Protein AF-A0A9X1T9V5-F1 (afdb_monomer_lite)

pLDDT: mean 86.0, std 19.05, range [34.53, 98.38]

Organism: NCBI:txid2906443

Secondary st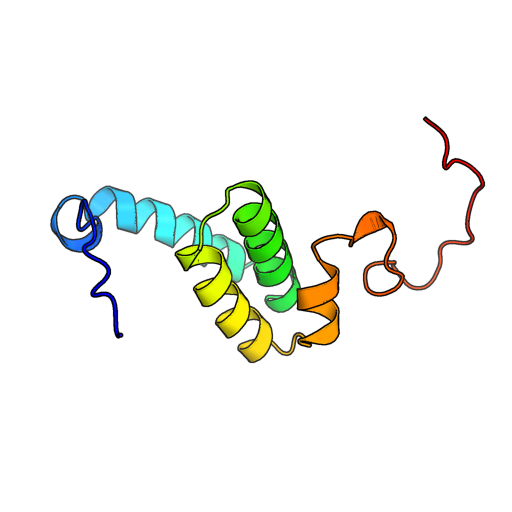ructure (DSSP, 8-state):
-------S--HHHH-HHHHHHHHHHHHHHHTSSS-HHHHHHHHHHHHHHTT-HHHHHHHHHHHHHTT--HHHHHHGGGTTT-GGGSPS-----S----

Foldseek 3Di:
DPDPDDDPDDCVVPPVPVVVVVVVVVVVVVVDPDQQLVVLLVQLLVCVVVVPPVSVVVSVVSNVVSPDDPVQSVCSVVLVPDPVNDDPDDDDDDDDDD

Radius of gyration: 17.12 Å; chains: 1; bounding box: 34×37×48 Å

Sequence (98 aa):
MNKVIKHRLDVWEEEPVYWELVSAIDKRLYQSTLPKSLIELIKIRVSQINKCAYCIDYHTQDALRHGETPRRIFALSAWQESPLFRKVNVQRCKWQKK

InterPro domains:
  IPR003779 Alkyl hydroperoxide reductase AhpD/CMD-like [PF02627] (27-83)
  IPR004675 Alkylhydroperoxidase AhpD core [TIGR00778] (33-81)
  IPR029032 AhpD-like [G3DSA:1.20.1290.10] (5-89)
  IPR029032 AhpD-like [SSF69118] (10-86)

Structure (mmCIF, N/CA/C/O backbone):
data_AF-A0A9X1T9V5-F1
#
_entry.id   AF-A0A9X1T9V5-F1
#
loop_
_atom_site.group_PDB
_atom_site.id
_atom_site.type_symbol
_atom_site.label_atom_id
_atom_site.label_alt_id
_atom_site.label_comp_id
_atom_site.label_asym_id
_atom_site.label_entity_id
_atom_site.label_seq_id
_atom_site.pdbx_PDB_ins_code
_atom_site.Cartn_x
_atom_site.Cartn_y
_atom_site.Cartn_z
_atom_site.occupancy
_atom_site.B_iso_or_equiv
_atom_site.auth_seq_id
_atom_site.auth_comp_id
_atom_site.auth_asym_id
_atom_site.auth_atom_id
_atom_site.pdbx_PDB_model_num
ATOM 1 N N . MET A 1 1 ? -14.963 -4.094 -23.103 1.00 41.78 1 MET A N 1
ATOM 2 C CA . MET A 1 1 ? -13.759 -3.704 -23.871 1.00 41.78 1 MET A CA 1
ATOM 3 C C . MET A 1 1 ? -12.545 -3.898 -22.978 1.00 41.78 1 MET A C 1
ATOM 5 O O . MET A 1 1 ? -12.331 -3.083 -22.091 1.00 41.78 1 MET A O 1
ATOM 9 N N . ASN A 1 2 ? -11.785 -4.979 -23.169 1.00 50.88 2 ASN A N 1
ATOM 10 C CA . ASN A 1 2 ? -10.528 -5.181 -22.446 1.00 50.88 2 ASN A CA 1
ATOM 11 C C . ASN A 1 2 ? -9.452 -4.353 -23.142 1.00 50.88 2 ASN A C 1
ATOM 13 O O . ASN A 1 2 ? -8.953 -4.724 -24.202 1.00 50.88 2 ASN A O 1
ATOM 17 N N . LYS A 1 3 ? -9.158 -3.178 -22.585 1.00 60.50 3 LYS A N 1
ATOM 18 C CA . LYS A 1 3 ? -8.077 -2.332 -23.076 1.00 60.50 3 LYS A CA 1
ATOM 19 C C . LYS A 1 3 ? -6.765 -3.014 -22.694 1.00 60.50 3 LYS A C 1
ATOM 21 O O . LYS A 1 3 ? -6.455 -3.108 -21.511 1.00 60.50 3 LYS A O 1
ATOM 26 N N . VAL A 1 4 ? -6.026 -3.515 -23.681 1.00 66.50 4 VAL A N 1
ATOM 27 C CA . VAL A 1 4 ? -4.681 -4.058 -23.456 1.00 66.50 4 VAL A CA 1
ATOM 28 C C . VAL A 1 4 ? -3.807 -2.904 -22.968 1.00 66.50 4 VAL A C 1
ATOM 30 O O . VAL A 1 4 ? -3.577 -1.939 -23.701 1.00 66.50 4 VAL A O 1
ATOM 33 N N . ILE A 1 5 ? -3.387 -2.951 -21.703 1.00 73.19 5 ILE A N 1
ATOM 34 C CA . ILE A 1 5 ? -2.454 -1.970 -21.152 1.00 73.19 5 ILE A CA 1
ATOM 35 C C . ILE A 1 5 ? -1.081 -2.299 -21.730 1.00 73.19 5 ILE A C 1
ATOM 37 O O . ILE A 1 5 ? -0.455 -3.282 -21.353 1.00 73.19 5 ILE A O 1
ATOM 41 N N . LYS A 1 6 ? -0.629 -1.483 -22.683 1.00 80.94 6 LYS A N 1
ATOM 42 C CA . LYS A 1 6 ? 0.733 -1.562 -23.205 1.00 80.94 6 LYS A CA 1
ATOM 43 C C . LYS A 1 6 ? 1.663 -0.809 -22.254 1.00 80.94 6 LYS A C 1
ATOM 45 O O . LYS A 1 6 ? 1.549 0.414 -22.127 1.00 80.94 6 LYS A O 1
ATOM 50 N N . HIS A 1 7 ? 2.558 -1.531 -21.584 1.00 86.69 7 HIS A N 1
ATOM 51 C CA . HIS A 1 7 ? 3.636 -0.930 -20.800 1.00 86.69 7 HIS A CA 1
ATOM 52 C C . HIS A 1 7 ? 4.590 -0.163 -21.733 1.00 86.69 7 HIS A C 1
ATOM 54 O O . HIS A 1 7 ? 4.778 -0.544 -22.888 1.00 86.69 7 HIS A O 1
ATOM 60 N N . ARG A 1 8 ? 5.126 0.973 -21.267 1.00 91.44 8 ARG A N 1
ATOM 61 C CA . ARG A 1 8 ? 6.047 1.809 -22.064 1.00 91.44 8 ARG A CA 1
ATOM 62 C C . ARG A 1 8 ? 7.487 1.293 -22.051 1.00 91.44 8 ARG A C 1
ATOM 64 O O . ARG A 1 8 ? 8.224 1.612 -22.970 1.00 91.44 8 ARG A O 1
ATOM 71 N N . LEU A 1 9 ? 7.841 0.575 -20.992 1.00 88.81 9 LEU A N 1
ATOM 72 C CA . LEU A 1 9 ? 9.153 0.027 -20.681 1.00 88.81 9 LEU A CA 1
ATOM 73 C C . LEU A 1 9 ? 8.909 -1.242 -19.864 1.00 88.81 9 LEU A C 1
ATOM 75 O O . LEU A 1 9 ? 8.096 -1.198 -18.930 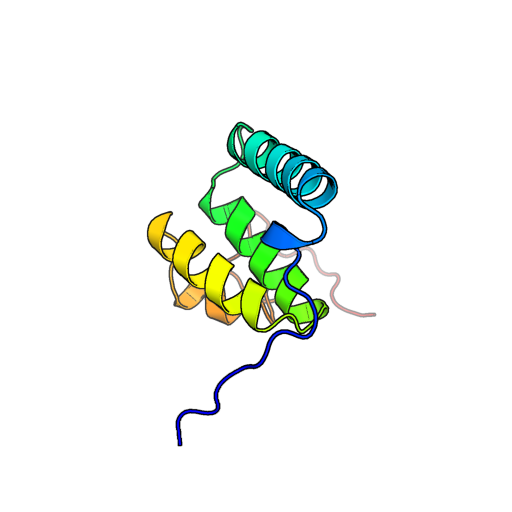1.00 88.81 9 LEU A O 1
ATOM 79 N N . ASP A 1 10 ? 9.588 -2.330 -20.209 1.00 88.25 10 ASP A N 1
ATOM 80 C CA . ASP A 1 10 ? 9.660 -3.509 -19.354 1.00 88.25 10 ASP A CA 1
ATOM 81 C C . ASP A 1 10 ? 10.911 -3.406 -18.475 1.00 88.25 10 ASP A C 1
ATOM 83 O O . ASP A 1 10 ? 12.023 -3.714 -18.888 1.00 88.25 10 ASP A O 1
ATOM 87 N N . VAL A 1 11 ? 10.733 -2.923 -17.244 1.00 86.94 11 VAL A N 1
ATOM 88 C CA . VAL A 1 11 ? 11.851 -2.707 -16.310 1.00 86.94 11 VAL A CA 1
ATOM 89 C C . VAL A 1 11 ? 12.510 -4.031 -15.897 1.00 86.94 11 VAL A C 1
ATOM 91 O O . VAL A 1 11 ? 13.667 -4.032 -15.490 1.00 86.94 11 VAL A O 1
ATOM 94 N N . TRP A 1 12 ? 11.799 -5.155 -16.000 1.00 85.81 12 TRP A N 1
ATOM 95 C CA . TRP A 1 12 ? 12.298 -6.470 -15.599 1.00 85.81 12 TRP A CA 1
ATOM 96 C C . TRP A 1 12 ? 13.308 -7.010 -16.605 1.00 85.81 12 TRP A C 1
ATOM 98 O O . TRP A 1 12 ? 14.319 -7.587 -16.211 1.00 85.81 12 TRP A O 1
ATOM 108 N N . GLU A 1 13 ? 1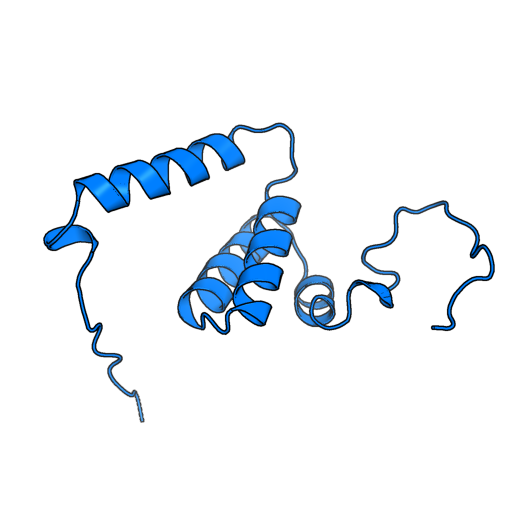3.025 -6.813 -17.892 1.00 89.50 13 GLU A N 1
ATOM 109 C CA . GLU A 1 13 ? 13.890 -7.248 -18.986 1.00 89.50 13 GLU A CA 1
ATOM 110 C C . GLU A 1 13 ? 14.972 -6.215 -19.311 1.00 89.50 13 GLU A C 1
ATOM 112 O O . GLU A 1 13 ? 16.130 -6.580 -19.509 1.00 89.50 13 GLU A O 1
ATOM 117 N N . GLU A 1 14 ? 14.612 -4.931 -19.355 1.00 92.00 14 GLU A N 1
ATOM 118 C CA . GLU A 1 14 ? 15.516 -3.878 -19.826 1.00 92.00 14 GLU A CA 1
ATOM 119 C C . GLU A 1 14 ? 16.460 -3.369 -18.726 1.00 92.00 14 GLU A C 1
ATOM 121 O O . GLU A 1 14 ? 17.591 -2.996 -19.024 1.00 92.00 14 GLU A O 1
ATOM 126 N N . GLU A 1 15 ? 16.036 -3.375 -17.455 1.00 92.44 15 GLU A N 1
ATOM 127 C CA . GLU A 1 15 ? 16.774 -2.749 -16.343 1.00 92.44 15 GLU A CA 1
ATOM 128 C C . GLU A 1 15 ? 16.792 -3.610 -15.054 1.00 92.44 15 GLU A C 1
ATOM 130 O O . GLU A 1 15 ? 16.412 -3.148 -13.965 1.00 92.44 15 GLU A O 1
ATOM 135 N N . PRO A 1 16 ? 17.270 -4.871 -15.122 1.00 93.56 16 PRO A N 1
ATOM 136 C CA . PRO A 1 16 ? 17.139 -5.844 -14.033 1.00 93.56 16 PRO A CA 1
ATOM 137 C C . PRO A 1 16 ? 17.841 -5.417 -12.736 1.00 93.56 16 PRO A C 1
ATOM 139 O O . PRO A 1 16 ? 17.325 -5.650 -11.644 1.00 93.56 16 PRO A O 1
ATOM 142 N N . VAL A 1 17 ? 18.981 -4.724 -12.831 1.00 94.31 17 VAL A N 1
ATOM 143 C CA . VAL A 1 17 ? 19.739 -4.258 -11.655 1.00 94.31 17 VAL A CA 1
ATOM 144 C C . VAL A 1 17 ? 18.924 -3.260 -10.831 1.00 94.31 17 VAL A C 1
ATOM 146 O O . VAL A 1 17 ? 18.886 -3.336 -9.602 1.00 94.31 17 VAL A O 1
ATOM 149 N N . TYR A 1 18 ? 18.235 -2.325 -11.487 1.00 91.94 18 TYR A N 1
ATOM 150 C CA . TYR A 1 18 ? 17.396 -1.354 -10.785 1.00 91.94 18 TYR A CA 1
ATOM 151 C C . TYR A 1 18 ? 16.195 -2.031 -10.132 1.00 91.94 18 TYR A C 1
ATOM 153 O O . TYR A 1 18 ? 15.842 -1.697 -8.996 1.00 91.94 18 TYR A O 1
ATOM 161 N N . TRP A 1 19 ? 15.601 -3.012 -10.812 1.00 92.12 19 TRP A N 1
ATOM 162 C CA . TRP A 1 19 ? 14.519 -3.799 -10.240 1.00 92.12 19 TRP A CA 1
ATOM 163 C C . TRP A 1 19 ? 14.953 -4.570 -8.982 1.00 92.12 19 TRP A C 1
ATOM 165 O O . TRP A 1 19 ? 14.241 -4.560 -7.971 1.00 92.12 19 TRP A O 1
ATOM 175 N N . GLU A 1 20 ? 16.133 -5.191 -9.002 1.00 93.31 20 GLU A N 1
ATOM 176 C CA . GLU A 1 20 ? 16.690 -5.900 -7.846 1.00 93.31 20 GLU A CA 1
ATOM 177 C C . GLU A 1 20 ? 16.875 -4.974 -6.640 1.00 93.31 20 GLU A C 1
ATOM 179 O O . GLU A 1 20 ? 16.480 -5.321 -5.523 1.00 93.31 20 GLU A O 1
ATOM 184 N N . LEU A 1 21 ? 17.414 -3.772 -6.857 1.00 94.94 21 LEU A N 1
ATOM 185 C CA . LEU A 1 21 ? 17.622 -2.789 -5.792 1.00 94.94 21 LEU A CA 1
ATOM 186 C C . LEU A 1 21 ? 16.298 -2.338 -5.163 1.00 94.94 21 LEU A C 1
ATOM 188 O O . LEU A 1 21 ? 16.170 -2.312 -3.936 1.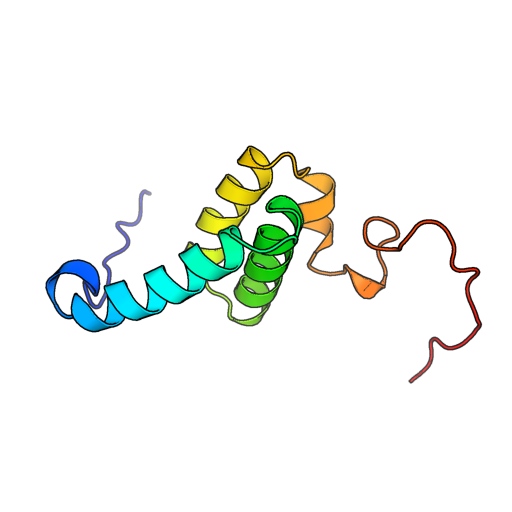00 94.94 21 LEU A O 1
ATOM 192 N N . VAL A 1 22 ? 15.293 -2.026 -5.986 1.00 92.19 22 VAL A N 1
ATOM 193 C CA . VAL A 1 22 ? 13.961 -1.630 -5.498 1.00 92.19 22 VAL A CA 1
ATOM 194 C C . VAL A 1 22 ? 13.293 -2.783 -4.741 1.00 92.19 22 VAL A C 1
ATOM 196 O O . VAL A 1 22 ? 12.756 -2.581 -3.648 1.00 92.19 22 VAL A O 1
ATOM 199 N N . SER A 1 23 ? 13.396 -4.007 -5.258 1.00 92.31 23 SER A N 1
ATOM 200 C CA . SER A 1 23 ? 12.870 -5.212 -4.605 1.00 92.31 23 SER A CA 1
ATOM 201 C C . SER A 1 23 ? 13.549 -5.506 -3.272 1.00 92.31 23 SER A C 1
ATOM 203 O O . SER A 1 23 ? 12.899 -5.943 -2.320 1.00 92.31 23 SER A O 1
ATOM 205 N N . ALA A 1 24 ? 14.856 -5.262 -3.169 1.00 95.94 24 ALA A N 1
ATOM 206 C CA . ALA A 1 24 ? 15.604 -5.467 -1.936 1.00 95.94 24 ALA A CA 1
ATOM 207 C C . ALA A 1 24 ? 15.128 -4.529 -0.818 1.00 95.94 24 ALA A C 1
ATOM 209 O O . ALA A 1 24 ? 15.000 -4.964 0.332 1.00 95.94 24 ALA A O 1
ATOM 210 N N . ILE A 1 25 ? 14.806 -3.273 -1.152 1.00 95.00 25 ILE A N 1
ATOM 211 C CA . ILE A 1 25 ? 14.213 -2.317 -0.206 1.00 95.00 25 ILE A CA 1
ATOM 212 C C . ILE A 1 25 ? 12.876 -2.856 0.308 1.00 95.00 25 ILE A C 1
ATOM 214 O O . ILE A 1 25 ? 12.650 -2.888 1.521 1.00 95.00 25 ILE A O 1
ATOM 218 N N . ASP A 1 26 ? 12.014 -3.332 -0.593 1.00 93.75 26 ASP A N 1
ATOM 219 C CA . ASP A 1 26 ? 10.702 -3.845 -0.203 1.00 93.75 26 ASP A CA 1
ATOM 220 C C . ASP A 1 26 ? 10.803 -5.101 0.671 1.00 93.75 26 ASP A C 1
ATOM 222 O O . ASP A 1 26 ? 10.202 -5.192 1.745 1.00 93.75 26 ASP A O 1
ATOM 226 N N . LYS A 1 27 ? 11.668 -6.040 0.279 1.00 95.12 27 LYS A N 1
ATOM 227 C CA . LYS A 1 27 ? 11.956 -7.249 1.055 1.00 95.12 27 LYS A CA 1
ATOM 228 C C . LYS A 1 27 ? 12.442 -6.910 2.461 1.00 95.12 27 LYS A C 1
ATOM 230 O O . LYS A 1 27 ? 12.009 -7.536 3.431 1.00 95.12 27 LYS A O 1
ATOM 235 N N . ARG A 1 28 ? 13.313 -5.905 2.598 1.00 96.06 28 ARG A N 1
ATOM 236 C CA . ARG A 1 28 ? 13.813 -5.467 3.905 1.00 96.06 28 ARG A CA 1
ATOM 237 C C . ARG A 1 28 ? 12.705 -4.869 4.768 1.00 96.06 28 ARG A C 1
ATOM 239 O O . ARG A 1 28 ? 12.681 -5.137 5.972 1.00 96.06 28 ARG A O 1
ATOM 246 N N . LEU A 1 29 ? 11.790 -4.103 4.172 1.00 93.25 29 LEU A N 1
ATOM 247 C CA . LEU A 1 29 ? 10.630 -3.535 4.860 1.00 93.25 29 LEU A CA 1
ATOM 248 C C . LEU A 1 29 ? 9.711 -4.637 5.408 1.00 93.25 29 LEU A C 1
ATOM 250 O O . LEU A 1 29 ? 9.286 -4.570 6.562 1.00 93.25 29 LEU A O 1
ATOM 254 N N . TYR A 1 30 ? 9.493 -5.698 4.632 1.00 93.44 30 TYR A N 1
ATOM 255 C CA . TYR A 1 30 ? 8.712 -6.873 5.035 1.00 93.44 30 TYR A CA 1
ATOM 256 C C . TYR A 1 30 ? 9.340 -7.720 6.149 1.00 93.44 30 TYR A C 1
ATOM 258 O O . TYR A 1 30 ? 8.639 -8.487 6.810 1.00 93.44 30 TYR A O 1
ATOM 266 N N . GLN A 1 31 ? 10.647 -7.587 6.365 1.00 95.38 31 GLN A N 1
ATOM 267 C CA . GLN A 1 31 ? 11.375 -8.207 7.476 1.00 95.38 31 GLN A CA 1
ATOM 268 C C . GLN A 1 31 ? 11.406 -7.325 8.734 1.00 95.38 31 GLN A C 1
ATOM 270 O O . GLN A 1 31 ? 12.034 -7.691 9.728 1.00 95.38 31 GLN A O 1
ATOM 275 N N . SER A 1 32 ? 10.805 -6.134 8.695 1.00 94.62 32 SER A N 1
ATOM 276 C CA . SER A 1 32 ? 10.702 -5.273 9.872 1.00 94.62 32 SER A CA 1
ATOM 277 C C . SER A 1 32 ? 9.681 -5.812 10.881 1.00 94.62 32 SER A C 1
ATOM 279 O O . SER A 1 32 ? 8.937 -6.753 10.616 1.00 94.62 32 SER A O 1
ATOM 281 N N . THR A 1 33 ? 9.627 -5.189 12.056 1.00 94.88 33 THR A N 1
ATOM 282 C CA . THR A 1 33 ? 8.642 -5.500 13.102 1.00 94.88 33 THR A CA 1
ATOM 283 C C . THR A 1 33 ? 7.256 -4.909 12.825 1.00 94.88 33 THR A C 1
ATOM 285 O O . THR A 1 33 ? 6.335 -5.107 13.618 1.00 94.88 33 THR A O 1
ATOM 288 N N . LEU A 1 34 ? 7.087 -4.162 11.727 1.00 93.69 34 LEU A N 1
ATOM 289 C CA . LEU A 1 34 ? 5.805 -3.564 11.377 1.00 93.69 34 LEU A CA 1
ATOM 290 C C . LEU A 1 34 ? 4.824 -4.637 10.883 1.00 93.69 34 LEU A C 1
ATOM 292 O O . LEU A 1 34 ? 5.210 -5.524 10.119 1.00 93.69 34 LEU A O 1
ATOM 296 N N . PRO A 1 35 ? 3.531 -4.540 11.244 1.00 93.69 35 PRO A N 1
ATOM 297 C CA . PRO A 1 35 ? 2.514 -5.399 10.657 1.00 93.69 35 PRO A CA 1
ATOM 298 C C . PRO A 1 35 ? 2.499 -5.254 9.131 1.00 93.69 35 PRO A C 1
ATOM 300 O O . PRO A 1 35 ? 2.439 -4.139 8.612 1.00 93.69 35 PRO A O 1
ATOM 303 N N . LYS A 1 36 ? 2.497 -6.377 8.408 1.00 95.25 36 LYS A N 1
ATOM 304 C CA . LYS A 1 36 ? 2.453 -6.389 6.934 1.00 95.25 36 LYS A CA 1
ATOM 305 C C . LYS A 1 36 ? 1.227 -5.651 6.391 1.00 95.25 36 LYS A C 1
ATOM 307 O O . LYS A 1 36 ? 1.338 -4.867 5.458 1.00 95.25 36 LYS A O 1
ATOM 312 N N . SER A 1 37 ? 0.084 -5.817 7.052 1.00 93.69 37 SER A N 1
ATOM 313 C CA . SER A 1 37 ? -1.142 -5.055 6.796 1.00 93.69 37 SER A CA 1
ATOM 314 C C . SER A 1 37 ? -0.927 -3.541 6.848 1.00 93.69 37 SER A C 1
ATOM 316 O O . SER A 1 37 ? -1.399 -2.818 5.975 1.00 93.69 37 SER A O 1
ATOM 318 N N . LEU A 1 38 ? -0.177 -3.049 7.838 1.00 94.50 38 LEU A N 1
ATOM 319 C CA . LEU A 1 38 ? 0.128 -1.626 7.972 1.00 94.50 38 LEU A CA 1
ATOM 320 C C . LEU A 1 38 ? 1.059 -1.136 6.857 1.00 94.50 38 LEU A C 1
ATOM 322 O O . LEU A 1 38 ? 0.831 -0.052 6.321 1.00 94.50 38 LEU A O 1
ATOM 326 N N . ILE A 1 39 ? 2.077 -1.925 6.502 1.00 96.69 39 ILE A N 1
ATOM 327 C CA . ILE A 1 39 ? 2.976 -1.620 5.379 1.00 96.69 39 ILE A CA 1
ATOM 328 C C . ILE A 1 39 ? 2.156 -1.429 4.099 1.00 96.69 39 ILE A C 1
ATOM 330 O O . ILE A 1 39 ? 2.288 -0.406 3.428 1.00 96.69 39 ILE A O 1
ATOM 334 N N . GLU A 1 40 ? 1.253 -2.362 3.801 1.00 97.94 40 GLU A N 1
ATOM 335 C CA . GLU A 1 40 ? 0.433 -2.296 2.593 1.00 97.94 40 GLU A CA 1
ATOM 336 C C . GLU A 1 40 ? -0.561 -1.124 2.617 1.00 97.94 40 GLU A C 1
ATOM 338 O O . GLU A 1 40 ? -0.693 -0.424 1.616 1.00 97.94 40 GLU A O 1
ATOM 343 N N . LEU A 1 41 ? -1.172 -0.789 3.763 1.00 97.31 41 LEU A N 1
ATOM 344 C CA . LEU A 1 41 ? -1.999 0.425 3.877 1.00 97.31 41 LEU A CA 1
ATOM 345 C C . LEU A 1 41 ? -1.218 1.709 3.554 1.00 97.31 41 LEU A C 1
ATOM 347 O O . LEU A 1 41 ? -1.744 2.598 2.877 1.00 97.31 41 LEU A O 1
ATOM 351 N N . ILE A 1 42 ? 0.030 1.814 4.023 1.00 96.50 42 ILE A N 1
ATOM 352 C CA . ILE A 1 42 ? 0.901 2.957 3.719 1.00 96.50 42 ILE A CA 1
ATOM 353 C C . ILE A 1 42 ? 1.168 3.017 2.213 1.00 96.50 42 ILE A C 1
ATOM 355 O O . ILE A 1 42 ? 0.984 4.073 1.601 1.00 96.50 42 ILE A O 1
ATOM 359 N N . LYS A 1 43 ? 1.538 1.889 1.596 1.00 97.69 43 LYS A N 1
ATOM 360 C CA . LYS A 1 43 ? 1.802 1.820 0.154 1.00 97.69 43 LYS A CA 1
ATOM 361 C C . LYS A 1 43 ? 0.573 2.159 -0.683 1.00 97.69 43 LYS A C 1
ATOM 363 O O . LYS A 1 43 ? 0.700 2.925 -1.639 1.00 97.69 43 LYS A O 1
ATOM 368 N N . ILE A 1 44 ? -0.619 1.689 -0.303 1.00 98.38 44 ILE A N 1
ATOM 369 C CA . ILE A 1 44 ? -1.878 2.066 -0.964 1.00 98.38 44 ILE A CA 1
ATOM 370 C C . ILE A 1 44 ? -2.070 3.582 -0.884 1.00 98.38 44 ILE A C 1
ATOM 372 O O . ILE A 1 44 ? -2.340 4.222 -1.902 1.00 98.38 44 ILE A O 1
ATOM 376 N N . ARG A 1 45 ? -1.899 4.190 0.298 1.00 97.88 45 ARG A N 1
ATOM 377 C CA . ARG A 1 45 ? -2.122 5.632 0.469 1.00 97.88 45 ARG A CA 1
ATOM 378 C C . ARG A 1 45 ? -1.147 6.469 -0.359 1.00 97.88 45 ARG A C 1
ATOM 380 O O . ARG A 1 45 ? -1.577 7.416 -1.019 1.00 97.88 45 ARG A O 1
ATOM 387 N N . VAL A 1 46 ? 0.136 6.115 -0.355 1.00 97.56 46 VAL A N 1
ATOM 388 C CA . VAL A 1 46 ? 1.151 6.770 -1.197 1.00 97.56 46 VAL A CA 1
ATOM 389 C C . VAL A 1 46 ? 0.808 6.600 -2.679 1.00 97.56 46 VAL A C 1
ATOM 391 O O . VAL A 1 46 ? 0.838 7.568 -3.437 1.00 97.56 46 VAL A O 1
ATOM 394 N N . SER A 1 47 ? 0.381 5.405 -3.084 1.00 98.25 47 SER A N 1
ATOM 395 C CA . SER A 1 47 ? -0.024 5.117 -4.464 1.00 98.25 47 SER A CA 1
ATOM 396 C C . SER A 1 47 ? -1.245 5.922 -4.909 1.00 98.25 47 SER A C 1
ATOM 398 O O . SER A 1 47 ? -1.289 6.369 -6.053 1.00 98.25 47 SER A O 1
ATOM 400 N N . GLN A 1 48 ? -2.206 6.166 -4.012 1.00 97.44 48 GLN A N 1
ATOM 401 C CA . GLN A 1 48 ? -3.352 7.047 -4.262 1.00 97.44 48 GLN A CA 1
ATOM 402 C C . GLN A 1 48 ? -2.922 8.503 -4.482 1.00 97.44 48 GLN A C 1
ATOM 404 O O . GLN A 1 48 ? -3.428 9.148 -5.398 1.00 97.44 48 GLN A O 1
ATOM 409 N N . ILE A 1 49 ? -1.986 9.019 -3.675 1.00 97.50 49 ILE A N 1
ATOM 410 C CA . ILE A 1 49 ? -1.437 10.379 -3.837 1.00 97.50 49 ILE A CA 1
ATOM 411 C C . ILE A 1 49 ? -0.718 10.498 -5.187 1.00 97.50 49 ILE A C 1
ATOM 413 O O . ILE A 1 49 ? -0.952 11.449 -5.933 1.00 97.50 49 ILE A O 1
ATOM 417 N N . ASN A 1 50 ? 0.085 9.488 -5.527 1.00 97.81 50 ASN A N 1
ATOM 418 C CA . ASN A 1 50 ? 0.875 9.437 -6.758 1.00 97.81 50 ASN A CA 1
ATOM 419 C C . ASN A 1 50 ? 0.081 8.972 -7.988 1.00 97.81 50 ASN A C 1
ATOM 421 O O . ASN A 1 50 ? 0.620 8.947 -9.091 1.00 97.81 50 ASN A O 1
ATOM 425 N N . LYS A 1 51 ? -1.194 8.602 -7.817 1.00 97.69 51 LYS A N 1
ATOM 426 C CA . LYS A 1 51 ? -2.091 8.118 -8.880 1.00 97.69 51 LYS A CA 1
ATOM 427 C C . LYS A 1 51 ? -1.534 6.903 -9.646 1.00 97.69 51 LYS A C 1
ATOM 429 O O . LYS A 1 51 ? -1.800 6.740 -10.836 1.00 97.69 51 LYS A O 1
ATOM 434 N N . CYS A 1 52 ? -0.791 6.024 -8.969 1.00 96.88 52 CYS A N 1
ATOM 435 C CA . CYS A 1 52 ? -0.285 4.782 -9.559 1.00 96.88 52 CYS A CA 1
ATOM 436 C C . CYS A 1 52 ? -1.369 3.693 -9.515 1.00 96.88 52 CYS A C 1
ATOM 438 O O . CYS A 1 52 ? -1.505 2.996 -8.512 1.00 96.88 52 CYS A O 1
ATOM 440 N N . ALA A 1 53 ? -2.133 3.524 -10.600 1.00 96.19 53 ALA A N 1
ATOM 441 C CA . ALA A 1 53 ? -3.207 2.524 -10.661 1.00 96.19 53 ALA A CA 1
ATOM 442 C C . ALA A 1 53 ? -2.707 1.085 -10.419 1.00 96.19 53 ALA A C 1
ATOM 444 O O . ALA A 1 53 ? -3.332 0.349 -9.662 1.00 96.19 53 ALA A O 1
ATOM 445 N N . TYR A 1 54 ? -1.553 0.725 -10.993 1.00 94.69 54 TYR A N 1
ATOM 446 C CA . TYR A 1 54 ? -0.909 -0.577 -10.777 1.00 94.69 54 TYR A CA 1
ATOM 447 C C . TYR A 1 54 ? -0.612 -0.824 -9.294 1.00 94.69 54 TYR A C 1
ATOM 449 O O . TYR A 1 54 ? -1.015 -1.836 -8.732 1.00 94.69 54 TYR A O 1
ATOM 457 N N . CYS A 1 55 ? 0.036 0.141 -8.642 1.00 97.00 55 CYS A N 1
ATOM 458 C CA . CYS A 1 55 ? 0.421 0.034 -7.243 1.00 97.00 55 CYS A CA 1
ATOM 459 C C . CYS A 1 55 ? -0.811 -0.022 -6.323 1.00 97.00 55 CYS A C 1
ATOM 461 O O . CYS A 1 55 ? -0.813 -0.753 -5.338 1.00 97.00 55 CYS A O 1
ATOM 463 N N . ILE A 1 56 ? -1.875 0.728 -6.642 1.00 98.25 56 ILE A N 1
ATOM 464 C CA . ILE A 1 56 ? -3.130 0.680 -5.879 1.00 98.25 56 ILE A CA 1
ATOM 465 C C . ILE A 1 56 ? -3.727 -0.727 -5.930 1.00 98.25 56 ILE A C 1
ATOM 467 O O . ILE A 1 56 ? -4.082 -1.252 -4.879 1.00 98.25 56 ILE A O 1
ATOM 471 N N . ASP A 1 57 ? -3.832 -1.330 -7.115 1.00 97.94 57 ASP A N 1
ATOM 472 C CA . ASP A 1 57 ? -4.385 -2.679 -7.270 1.00 97.94 57 ASP A CA 1
ATOM 473 C C . ASP A 1 57 ? -3.513 -3.728 -6.566 1.00 97.94 57 ASP A C 1
ATOM 475 O O . ASP A 1 57 ? -3.990 -4.441 -5.680 1.00 97.94 57 ASP A O 1
ATOM 479 N N . TYR A 1 58 ? -2.212 -3.734 -6.867 1.00 97.12 58 TYR A N 1
ATOM 480 C CA . TYR A 1 58 ? -1.250 -4.676 -6.299 1.00 97.12 58 TYR A CA 1
ATOM 481 C C . TYR A 1 58 ? -1.263 -4.651 -4.761 1.00 97.12 58 TYR A C 1
ATOM 483 O O . TYR A 1 58 ? -1.497 -5.674 -4.114 1.00 97.12 58 TYR A O 1
ATOM 491 N N . HIS A 1 59 ? -1.098 -3.469 -4.158 1.00 98.06 59 HIS A N 1
ATOM 492 C CA . HIS A 1 59 ? -1.044 -3.345 -2.700 1.00 98.06 59 HIS A CA 1
ATOM 493 C C . HIS A 1 59 ? -2.407 -3.557 -2.036 1.00 98.06 59 HIS A C 1
ATOM 495 O O . HIS A 1 59 ? -2.470 -3.985 -0.887 1.00 98.06 59 HIS A O 1
ATOM 501 N N . THR A 1 60 ? -3.518 -3.321 -2.744 1.00 98.31 60 THR A N 1
ATOM 502 C CA . THR A 1 60 ? -4.853 -3.672 -2.235 1.00 98.31 60 THR A CA 1
ATOM 503 C C . THR A 1 60 ? -4.999 -5.183 -2.095 1.00 98.31 60 THR A C 1
ATOM 505 O O . THR A 1 60 ? -5.459 -5.652 -1.053 1.00 98.31 60 THR A O 1
ATOM 508 N N . GLN A 1 61 ? -4.579 -5.956 -3.099 1.00 98.25 61 GLN A N 1
ATOM 509 C CA . GLN A 1 61 ? -4.630 -7.418 -3.035 1.00 98.25 61 GLN A CA 1
ATOM 510 C C . GLN A 1 61 ? -3.751 -7.958 -1.898 1.00 98.25 61 GLN A C 1
ATOM 512 O O . GLN A 1 61 ? -4.208 -8.791 -1.112 1.00 98.25 61 GLN A O 1
ATOM 517 N N . ASP A 1 62 ? -2.530 -7.440 -1.749 1.00 97.69 62 ASP A N 1
ATOM 518 C CA . ASP A 1 62 ? -1.622 -7.861 -0.678 1.00 97.69 62 ASP A CA 1
ATOM 51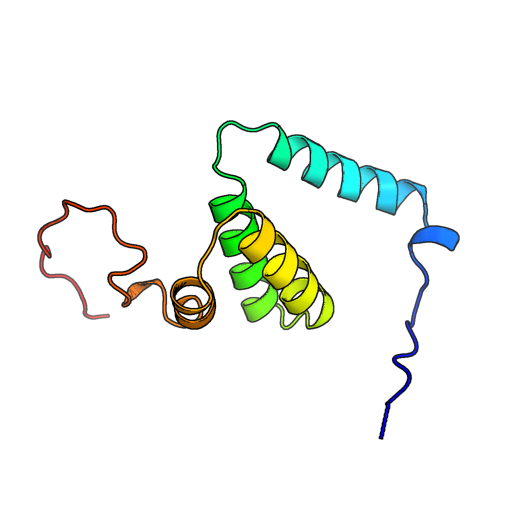9 C C . ASP A 1 62 ? -2.094 -7.425 0.714 1.00 97.69 62 ASP A C 1
ATOM 521 O O . ASP A 1 62 ? -1.990 -8.204 1.664 1.00 97.69 62 ASP A O 1
ATOM 525 N N . ALA A 1 63 ? -2.687 -6.238 0.866 1.00 97.94 63 ALA A N 1
ATOM 526 C CA . ALA A 1 63 ? -3.301 -5.828 2.129 1.00 97.94 63 ALA A CA 1
ATOM 527 C C . ALA A 1 63 ? -4.393 -6.817 2.564 1.00 97.94 63 ALA A C 1
ATOM 529 O O . ALA A 1 63 ? -4.410 -7.256 3.718 1.00 97.94 63 ALA A O 1
ATOM 530 N N . LEU A 1 64 ? -5.275 -7.207 1.637 1.00 98.06 64 LEU A N 1
ATOM 531 C CA . LEU A 1 64 ? -6.346 -8.172 1.903 1.00 98.06 64 LEU A CA 1
ATOM 532 C C . LEU A 1 64 ? -5.787 -9.552 2.280 1.00 98.06 64 LEU A C 1
ATOM 534 O O . LEU A 1 64 ? -6.264 -10.157 3.240 1.00 98.06 64 LEU A O 1
ATOM 538 N N . ARG A 1 65 ? -4.730 -10.026 1.602 1.00 97.88 65 ARG A N 1
ATOM 539 C CA . ARG A 1 65 ? -4.026 -11.273 1.970 1.00 97.88 65 ARG A CA 1
ATOM 540 C C . ARG A 1 65 ? -3.429 -11.212 3.377 1.00 97.88 65 ARG A C 1
ATOM 542 O O . ARG A 1 65 ? -3.405 -12.221 4.076 1.00 97.88 65 ARG A O 1
ATOM 549 N N . HIS A 1 66 ? -2.984 -10.035 3.810 1.00 96.31 66 HIS A N 1
ATOM 550 C CA . HIS A 1 66 ? -2.454 -9.796 5.154 1.00 96.31 66 HIS A CA 1
ATOM 551 C C . HIS A 1 66 ? -3.528 -9.448 6.202 1.00 96.31 66 HIS A C 1
ATOM 553 O O . HIS A 1 66 ? -3.189 -8.988 7.295 1.00 96.31 66 HIS A O 1
ATOM 559 N N . GLY A 1 67 ? -4.810 -9.685 5.904 1.00 96.12 67 GLY A N 1
ATOM 560 C CA . GLY A 1 67 ? -5.906 -9.571 6.868 1.00 96.12 67 GLY A CA 1
ATOM 561 C C . GLY A 1 67 ? -6.459 -8.158 7.060 1.00 96.12 67 GLY A C 1
ATOM 562 O O . GLY A 1 67 ? -7.185 -7.922 8.026 1.00 96.12 67 GLY A O 1
ATOM 563 N N . GLU A 1 68 ? -6.143 -7.209 6.173 1.00 96.75 68 GLU A N 1
ATOM 564 C CA . GLU A 1 68 ? -6.870 -5.937 6.154 1.00 96.75 68 GLU A CA 1
ATOM 565 C C . GLU A 1 68 ? -8.305 -6.097 5.665 1.00 96.75 68 GLU A C 1
ATOM 567 O O . GLU A 1 68 ? -8.690 -7.075 5.026 1.00 96.75 68 GLU A O 1
ATOM 572 N N . THR A 1 69 ? -9.113 -5.083 5.961 1.00 97.12 69 THR A N 1
ATOM 573 C CA . THR A 1 69 ? -10.521 -5.063 5.557 1.00 97.12 69 THR A CA 1
ATOM 574 C C . THR A 1 69 ? -10.747 -4.080 4.411 1.00 97.12 69 THR A C 1
ATOM 576 O O . THR A 1 69 ? -10.196 -2.973 4.447 1.00 97.12 69 THR A O 1
ATOM 579 N N . PRO A 1 70 ? -11.647 -4.386 3.454 1.00 97.62 70 PRO A N 1
ATOM 580 C CA . PRO A 1 70 ? -12.065 -3.416 2.440 1.00 97.62 70 PRO A CA 1
ATOM 581 C C . PRO A 1 70 ? -12.540 -2.097 3.062 1.00 97.62 70 PRO A C 1
ATOM 583 O O . PRO A 1 70 ? -12.224 -1.018 2.574 1.00 97.62 70 PRO A O 1
ATOM 586 N N . ARG A 1 71 ? -13.226 -2.175 4.213 1.00 96.50 71 ARG A N 1
ATOM 587 C CA . ARG A 1 71 ? -13.692 -1.009 4.974 1.00 96.50 71 ARG A CA 1
ATOM 588 C C . ARG A 1 71 ? -12.552 -0.059 5.354 1.00 96.50 71 ARG A C 1
ATOM 590 O O . ARG A 1 71 ? -12.705 1.150 5.196 1.00 96.50 71 ARG A O 1
ATOM 597 N N . ARG A 1 72 ? -11.433 -0.579 5.872 1.00 95.56 72 ARG A N 1
ATOM 598 C CA . ARG A 1 72 ? -10.254 0.239 6.196 1.00 95.56 72 ARG A CA 1
ATOM 599 C C . ARG A 1 72 ? -9.584 0.751 4.926 1.00 95.56 72 ARG A C 1
ATOM 601 O O . ARG A 1 72 ? -9.331 1.944 4.845 1.00 95.56 72 ARG A O 1
ATOM 608 N N . ILE A 1 73 ? -9.395 -0.087 3.907 1.00 97.69 73 ILE A N 1
ATOM 609 C CA . ILE A 1 73 ? -8.765 0.324 2.640 1.00 97.69 73 ILE A CA 1
ATOM 610 C C . ILE A 1 73 ? -9.527 1.484 1.976 1.00 97.69 73 ILE A C 1
ATOM 612 O O . ILE A 1 73 ? -8.921 2.492 1.617 1.00 97.69 73 ILE A O 1
ATOM 616 N N . PHE A 1 74 ? -10.857 1.406 1.877 1.00 96.56 74 PHE A N 1
ATOM 617 C CA . PHE A 1 74 ? -11.671 2.481 1.295 1.00 96.56 74 PHE A CA 1
ATOM 618 C C . PHE A 1 74 ? -11.626 3.777 2.108 1.00 96.56 74 PHE A C 1
ATOM 620 O O . PHE A 1 74 ? -11.674 4.865 1.539 1.00 96.56 74 PHE A O 1
ATOM 627 N N . ALA A 1 75 ? -11.478 3.681 3.429 1.00 95.81 75 ALA A N 1
ATOM 628 C CA . ALA A 1 75 ? -11.372 4.845 4.297 1.00 95.81 75 ALA A CA 1
ATOM 629 C C . ALA A 1 75 ? -10.000 5.549 4.231 1.00 95.81 75 ALA A C 1
ATOM 631 O O . ALA A 1 75 ? -9.859 6.624 4.815 1.00 95.81 75 ALA A O 1
ATOM 632 N N . LEU A 1 76 ? -8.995 4.989 3.536 1.00 95.56 76 LEU A N 1
ATOM 633 C CA . LEU A 1 76 ? -7.649 5.576 3.450 1.00 95.56 76 LEU A CA 1
ATOM 634 C C . LEU A 1 76 ? -7.632 6.981 2.837 1.00 95.56 76 LEU A C 1
ATOM 636 O O . LEU A 1 76 ? -6.801 7.804 3.219 1.00 95.56 76 LEU A O 1
ATOM 640 N N . SER A 1 77 ? -8.550 7.285 1.918 1.00 93.38 77 SER A N 1
ATOM 641 C CA . SER A 1 77 ? -8.647 8.612 1.294 1.00 93.38 77 SER A CA 1
ATOM 642 C C . SER A 1 77 ? -8.950 9.724 2.308 1.00 93.38 77 SER A C 1
ATOM 644 O O . SER A 1 77 ? -8.517 10.857 2.112 1.00 93.38 77 SER A O 1
ATOM 646 N N . ALA A 1 78 ? -9.615 9.382 3.416 1.00 94.38 78 ALA A N 1
ATOM 647 C CA . ALA A 1 78 ? -9.990 10.277 4.509 1.00 94.38 78 ALA A CA 1
ATOM 648 C C . ALA A 1 78 ? -9.445 9.791 5.870 1.00 94.38 78 ALA A C 1
ATOM 650 O O . ALA A 1 78 ? -10.074 9.978 6.914 1.00 94.38 78 ALA A O 1
ATOM 651 N N . TRP A 1 79 ? -8.278 9.134 5.874 1.00 92.62 79 TRP A N 1
ATOM 652 C CA . TRP A 1 79 ? -7.751 8.423 7.047 1.00 92.62 79 TRP A CA 1
ATOM 653 C C . TRP A 1 79 ? -7.591 9.289 8.310 1.00 92.62 79 TRP A C 1
ATOM 655 O O . TRP A 1 79 ? -7.783 8.781 9.411 1.00 92.62 79 TRP A O 1
ATOM 665 N N . GLN A 1 80 ? -7.290 10.584 8.163 1.00 91.00 80 GLN A N 1
ATOM 666 C CA . GLN A 1 80 ? -7.108 11.526 9.282 1.00 91.00 80 GLN A CA 1
ATOM 667 C C . GLN A 1 80 ? -8.405 11.756 10.077 1.00 91.00 80 GLN A C 1
ATOM 669 O O . GLN A 1 80 ? -8.382 11.890 11.302 1.00 91.00 80 GLN A O 1
ATOM 674 N N . GLU A 1 81 ? -9.547 11.732 9.389 1.00 90.62 81 GLU A N 1
ATOM 675 C CA . GLU A 1 81 ? -10.868 11.946 9.988 1.00 90.62 81 GLU A CA 1
ATOM 676 C C . GLU A 1 81 ? -11.539 10.634 10.412 1.00 90.62 81 GLU A C 1
ATOM 678 O O . GLU A 1 81 ? -12.431 10.621 11.266 1.00 90.62 81 GLU A O 1
ATOM 683 N N . SER A 1 82 ? -11.090 9.510 9.853 1.00 90.69 82 SER A N 1
ATOM 684 C CA . SER A 1 82 ? -11.682 8.203 10.099 1.00 90.69 82 SER A CA 1
ATOM 685 C C . SER A 1 82 ? -11.259 7.625 11.459 1.00 90.69 82 SER A C 1
ATOM 687 O O . SER A 1 82 ? -10.067 7.476 11.742 1.00 90.69 82 SER A O 1
ATOM 689 N N . PRO A 1 83 ? -12.215 7.195 12.306 1.00 89.88 83 PRO A N 1
ATOM 690 C CA . PRO A 1 83 ? -11.894 6.541 13.573 1.00 89.88 83 PRO A CA 1
ATOM 691 C C . PRO A 1 83 ? -11.212 5.178 13.378 1.00 89.88 83 PRO A C 1
ATOM 693 O O . PRO A 1 83 ? -10.624 4.660 14.321 1.00 89.88 83 PRO A O 1
ATOM 696 N N . LEU A 1 84 ? -11.247 4.610 12.165 1.00 90.50 84 LEU A N 1
ATOM 697 C CA . LEU A 1 84 ? -10.662 3.304 11.852 1.00 90.50 84 LEU A CA 1
ATOM 698 C C . LEU A 1 84 ? -9.130 3.273 11.954 1.00 90.50 84 LEU A C 1
ATOM 700 O O . LEU A 1 84 ? -8.562 2.185 12.048 1.00 90.50 84 LEU A O 1
ATOM 704 N N . PHE A 1 85 ? -8.474 4.437 11.925 1.00 88.00 85 PHE A N 1
ATOM 705 C CA . PHE A 1 85 ? -7.013 4.569 11.978 1.00 88.00 85 PHE A CA 1
ATOM 706 C C . PHE A 1 85 ? -6.508 5.230 13.260 1.00 88.00 85 PHE A C 1
ATOM 708 O O . PHE A 1 85 ? -5.301 5.403 13.432 1.00 88.00 85 PHE A O 1
ATOM 715 N N . ARG A 1 86 ? -7.404 5.597 14.182 1.00 77.31 86 ARG A N 1
ATOM 716 C CA . ARG A 1 86 ? -6.985 6.101 15.490 1.00 77.31 86 ARG A CA 1
ATOM 717 C C . ARG A 1 86 ? -6.535 4.934 16.358 1.00 77.31 86 ARG A C 1
ATOM 719 O O . ARG A 1 86 ? -7.169 3.881 16.378 1.00 77.31 86 ARG A O 1
ATOM 726 N N . LYS A 1 87 ? -5.469 5.140 17.133 1.00 59.72 87 LYS A N 1
ATOM 727 C CA . LYS A 1 87 ? -5.208 4.284 18.292 1.00 59.72 87 LYS A CA 1
ATOM 728 C C . LYS A 1 87 ? -6.402 4.425 19.241 1.00 59.72 87 LYS A C 1
ATOM 730 O O . LYS A 1 87 ? -6.794 5.546 19.566 1.00 59.72 87 LYS A O 1
ATOM 735 N N . VAL A 1 88 ? -6.978 3.302 19.670 1.00 46.78 88 VAL A N 1
ATOM 736 C CA . VAL A 1 88 ? -7.836 3.262 20.862 1.00 46.78 88 VAL A CA 1
ATOM 737 C C . VAL A 1 88 ? -7.051 3.968 21.976 1.00 46.78 88 VAL A C 1
ATOM 739 O O . VAL A 1 88 ? -5.929 3.558 22.259 1.00 46.78 88 VAL A O 1
ATOM 742 N N . ASN A 1 89 ? -7.613 5.046 22.536 1.00 39.88 89 ASN A N 1
ATOM 743 C CA . ASN A 1 89 ? -7.062 5.935 23.581 1.00 39.88 89 ASN A CA 1
ATOM 744 C C . ASN A 1 89 ? -6.365 7.238 23.149 1.00 39.88 89 ASN A C 1
ATOM 746 O O . ASN A 1 89 ? -5.272 7.527 23.627 1.00 39.88 89 ASN A O 1
ATOM 750 N N . VAL A 1 90 ? -7.031 8.115 22.387 1.00 43.03 90 VAL A N 1
ATOM 751 C CA . VAL A 1 90 ? -6.801 9.562 22.581 1.00 43.03 90 VAL A CA 1
ATOM 752 C C . VAL A 1 90 ? -8.127 10.317 22.548 1.00 43.03 90 VAL A C 1
ATOM 754 O O . VAL A 1 90 ? -8.773 10.465 21.508 1.00 43.03 90 VAL A O 1
ATOM 757 N N . GLN A 1 91 ? -8.515 10.792 23.731 1.00 39.50 91 GLN A N 1
ATOM 758 C CA . GLN A 1 91 ? -9.520 11.821 23.952 1.00 39.50 91 GLN A CA 1
ATOM 759 C C . GLN A 1 91 ? -9.216 13.016 23.039 1.00 39.50 91 GLN A C 1
ATOM 761 O O . GLN A 1 91 ? -8.101 13.530 23.005 1.00 39.50 91 GLN A O 1
ATOM 766 N N . ARG A 1 92 ? -10.213 13.454 22.276 1.00 40.12 92 ARG A N 1
ATOM 767 C CA . ARG A 1 92 ? -10.133 14.573 21.333 1.00 40.12 92 ARG A CA 1
ATOM 768 C C . ARG A 1 92 ? -9.700 15.869 22.043 1.00 40.12 92 ARG A C 1
ATOM 770 O O . ARG A 1 92 ? -10.540 16.601 22.560 1.00 40.12 92 ARG A O 1
ATOM 777 N N . CYS A 1 93 ? -8.407 16.194 22.029 1.00 36.09 93 CYS A N 1
ATOM 778 C CA . CYS A 1 93 ? -7.918 17.521 22.410 1.00 36.09 93 CYS A CA 1
ATOM 779 C C . CYS A 1 93 ? -8.045 18.492 21.225 1.00 36.09 93 CYS A C 1
ATOM 781 O O . CYS A 1 93 ? -7.212 18.553 20.329 1.00 36.09 93 CYS A O 1
ATOM 783 N N . LYS A 1 94 ? -9.180 19.195 21.245 1.00 39.44 94 LYS A N 1
ATOM 784 C CA . LYS A 1 94 ? -9.546 20.511 20.691 1.00 39.44 94 LYS A CA 1
ATOM 785 C C . LYS A 1 94 ? -8.567 21.302 19.789 1.00 39.44 94 LYS A C 1
ATOM 787 O O . LYS A 1 94 ? -8.402 22.476 20.059 1.00 39.44 94 LYS A O 1
ATOM 792 N N . TRP A 1 95 ? -8.028 20.799 18.680 1.00 34.53 95 TRP A N 1
ATOM 793 C CA . TRP A 1 95 ? -7.500 21.701 17.630 1.00 34.53 95 TRP A CA 1
ATOM 794 C C . TRP A 1 95 ? -7.683 21.117 1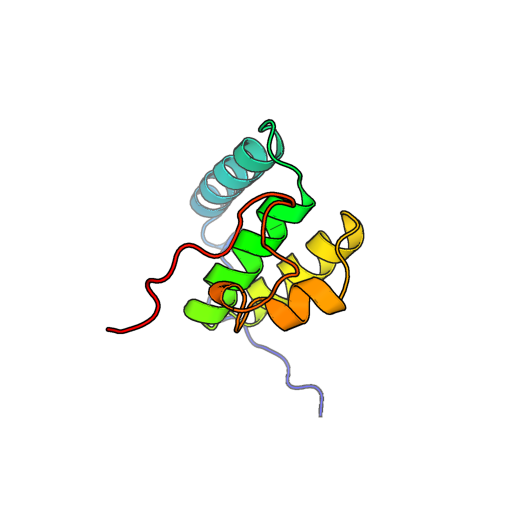6.223 1.00 34.53 95 TRP A C 1
ATOM 796 O O . TRP A 1 95 ? -6.763 20.577 15.627 1.00 34.53 95 TRP A O 1
ATOM 806 N N . GLN A 1 96 ? -8.896 21.246 15.683 1.00 41.53 96 GLN A N 1
ATOM 807 C CA . GLN A 1 96 ? -9.154 21.231 14.240 1.00 41.53 96 GLN A CA 1
ATOM 808 C C . GLN A 1 96 ? -9.683 22.611 13.859 1.00 41.53 96 GLN A C 1
ATOM 810 O O . GLN A 1 96 ? -10.888 22.820 13.941 1.00 41.53 96 GLN A O 1
ATOM 815 N N . LYS A 1 97 ? -8.785 23.544 13.521 1.00 39.53 97 LYS A N 1
ATOM 816 C CA . LYS A 1 97 ? -9.001 24.677 12.601 1.00 39.53 97 LYS A CA 1
ATOM 817 C C . LYS A 1 97 ? -7.638 25.288 12.258 1.00 39.53 97 LYS A C 1
ATOM 819 O O . LYS A 1 97 ? -7.099 26.050 13.057 1.00 39.53 97 LYS A O 1
ATOM 824 N N . LYS A 1 98 ? -7.113 24.964 11.081 1.00 36.72 98 LYS A N 1
ATOM 825 C CA . LYS A 1 98 ? -6.500 25.922 10.157 1.00 36.72 98 LYS A CA 1
ATOM 826 C C . LYS A 1 98 ? -6.578 25.342 8.756 1.00 36.72 98 LYS A C 1
ATOM 828 O O . LYS A 1 98 ? -6.291 24.134 8.631 1.00 36.72 98 LYS A O 1
#